Protein AF-A0A1C6ERU3-F1 (afdb_monomer_lite)

Radius of gyration: 16.62 Å; chains: 1; bounding box: 50×36×44 Å

Secondary structure (DSSP, 8-state):
--------SPBPSSS-TTT--HHHHHHHHHHHEEEEEEEEEES-SSTT-EEEEEEEEEETTT--EEEEEEEEE--S-HHHHHHHHHHHHHHHHHHTTPPPPTT--SHHHHHHHTS-GGGHHHHHHHHHHHHHTTTTPPPP------

Sequence (146 aa):
MKKLCNHPEPLCRCIDWKDEDFDVEIDHLIHNFEFLRFALEYEALEPGKEVQMCELGRCRICGGRICYGTSLMAAGPTHDLMDGLYRRTLQRWRLKKRPLPDGAGSFEELFVSMFHEEDWEAVRSWLTQARSEGRLQECPDVGNEV

Foldseek 3Di:
DDDFPPPVFAADPVDPPPDDDPVVVVVQCVPFWDFAAWAWGWPDLAAQTKIWIFRWTAGNPPRGIDTDTDIDHSPDGSLVVLLVLLVVLVVVCVVVVDDQHPPDPDSLSRSLVRDDPVCSVVSVVSVVVCVVVCSPPDDPPPPDDD

Structure (mmCIF, N/CA/C/O backbone):
data_AF-A0A1C6ERU3-F1
#
_entry.id   AF-A0A1C6ERU3-F1
#
loop_
_atom_site.group_PDB
_atom_site.id
_atom_site.type_symbol
_atom_site.label_atom_id
_atom_site.label_alt_id
_atom_site.label_comp_id
_atom_site.label_asym_id
_atom_site.label_entity_id
_atom_site.label_seq_id
_atom_site.pdbx_PDB_ins_code
_atom_site.Cartn_x
_atom_site.Cartn_y
_atom_site.Cartn_z
_atom_site.occupancy
_atom_site.B_iso_or_equiv
_atom_site.auth_seq_id
_atom_site.auth_comp_id
_atom_site.auth_asym_id
_atom_site.auth_atom_id
_atom_site.pdbx_PDB_model_num
ATOM 1 N N . MET A 1 1 ? -21.276 -7.032 -2.196 1.00 31.41 1 MET A N 1
ATOM 2 C CA . MET A 1 1 ? -20.162 -7.682 -2.922 1.00 31.41 1 MET A CA 1
ATOM 3 C C . MET A 1 1 ? -19.018 -6.696 -2.933 1.00 31.41 1 MET A C 1
ATOM 5 O O . MET A 1 1 ? -19.161 -5.652 -3.554 1.00 31.41 1 MET A O 1
ATOM 9 N N . LYS A 1 2 ? -17.953 -6.979 -2.184 1.00 42.25 2 LYS A N 1
ATOM 10 C CA . LYS A 1 2 ? -16.787 -6.100 -2.103 1.00 42.25 2 LYS A CA 1
ATOM 11 C C . LYS A 1 2 ? -16.002 -6.249 -3.403 1.00 42.25 2 LYS A C 1
ATOM 13 O O . LYS A 1 2 ? -15.762 -7.373 -3.844 1.00 42.25 2 LYS A O 1
ATOM 18 N N . LYS A 1 3 ? -15.722 -5.137 -4.082 1.00 41.41 3 LYS A N 1
ATOM 19 C CA . LYS A 1 3 ? -14.970 -5.160 -5.338 1.00 41.41 3 LYS A CA 1
ATOM 20 C C . LYS A 1 3 ? -13.539 -5.557 -4.996 1.00 41.41 3 LYS A C 1
ATOM 22 O O . LYS A 1 3 ? -12.807 -4.738 -4.461 1.00 41.41 3 LYS A O 1
ATOM 27 N N . LEU A 1 4 ? -13.147 -6.792 -5.309 1.00 47.31 4 LEU A N 1
ATOM 28 C CA . LEU A 1 4 ? -11.729 -7.119 -5.460 1.00 47.31 4 LEU A CA 1
ATOM 29 C C . LEU A 1 4 ? -11.134 -6.057 -6.386 1.00 47.31 4 LEU A C 1
ATOM 31 O O . LEU A 1 4 ? -11.751 -5.743 -7.410 1.00 47.31 4 LEU A O 1
ATOM 35 N N . CYS A 1 5 ? -10.011 -5.454 -5.994 1.00 50.97 5 CYS A N 1
ATOM 36 C CA . CYS A 1 5 ? -9.322 -4.440 -6.781 1.00 50.97 5 CYS A CA 1
ATOM 37 C C . CYS A 1 5 ? -9.062 -4.983 -8.196 1.00 50.97 5 CYS A C 1
ATOM 39 O O . CYS A 1 5 ? -8.079 -5.675 -8.451 1.00 50.97 5 CYS A O 1
ATOM 41 N N . ASN A 1 6 ? -9.968 -4.686 -9.130 1.00 49.62 6 ASN A N 1
ATOM 42 C CA . ASN A 1 6 ? -9.814 -5.014 -10.536 1.00 49.62 6 ASN A CA 1
ATOM 43 C C . ASN A 1 6 ? -8.716 -4.100 -11.057 1.00 49.62 6 ASN A C 1
ATOM 45 O O . ASN A 1 6 ? -8.947 -2.913 -11.270 1.00 49.62 6 ASN A O 1
ATOM 49 N N . HIS A 1 7 ? -7.515 -4.643 -11.205 1.00 58.84 7 HIS A N 1
ATOM 50 C CA . HIS A 1 7 ? -6.394 -3.934 -11.794 1.00 58.84 7 HIS A CA 1
ATOM 51 C C . HIS A 1 7 ? -6.434 -4.184 -13.308 1.00 58.84 7 HIS A C 1
ATOM 53 O O . HIS A 1 7 ? -6.031 -5.261 -13.743 1.00 58.84 7 HIS A O 1
ATOM 59 N N . PRO A 1 8 ? -6.956 -3.242 -14.118 1.00 57.84 8 PRO A N 1
ATOM 60 C CA . PRO A 1 8 ? -7.201 -3.469 -15.544 1.00 57.84 8 PRO A CA 1
ATOM 61 C C . PRO A 1 8 ? -5.907 -3.564 -16.366 1.00 57.84 8 PRO A C 1
ATOM 63 O O . PRO A 1 8 ? -5.937 -3.963 -17.527 1.00 57.84 8 PRO A O 1
ATOM 66 N N . GLU A 1 9 ? -4.772 -3.169 -15.788 1.00 67.12 9 GLU A N 1
ATOM 67 C CA . GLU A 1 9 ? -3.482 -3.152 -16.465 1.00 67.12 9 GLU A CA 1
ATOM 68 C C . GLU A 1 9 ? -2.836 -4.547 -16.445 1.00 67.12 9 GLU A C 1
ATOM 70 O O . GLU A 1 9 ? -2.766 -5.181 -15.384 1.00 67.12 9 GLU A O 1
ATOM 75 N N . PRO A 1 10 ? -2.313 -5.024 -17.591 1.00 77.44 10 PRO A N 1
ATOM 76 C CA . PRO A 1 10 ? -1.636 -6.310 -17.650 1.00 77.44 10 PRO A CA 1
ATOM 77 C C . PRO A 1 10 ? -0.381 -6.300 -16.771 1.00 77.44 10 PRO A C 1
ATOM 79 O O . PRO A 1 10 ? 0.287 -5.270 -16.623 1.00 77.44 10 PRO A O 1
ATOM 82 N N . LEU A 1 11 ? -0.045 -7.463 -16.208 1.00 84.56 11 LEU A N 1
ATOM 83 C CA . LEU A 1 11 ? 1.216 -7.655 -15.492 1.00 84.56 11 LEU A CA 1
ATOM 84 C C . LEU A 1 11 ? 2.415 -7.377 -16.409 1.00 84.56 11 LEU A C 1
ATOM 86 O O . LEU A 1 11 ? 2.319 -7.470 -17.637 1.00 84.56 11 LEU A O 1
ATOM 90 N N . CYS A 1 12 ? 3.547 -7.021 -15.803 1.00 89.50 12 CYS A N 1
ATOM 91 C CA . CYS A 1 12 ? 4.819 -6.894 -16.506 1.00 89.50 12 CYS A CA 1
ATOM 92 C C . CYS A 1 12 ? 5.098 -8.152 -17.337 1.00 89.50 12 CYS A C 1
ATOM 94 O O . CYS A 1 12 ? 5.003 -9.263 -16.827 1.00 89.50 12 CYS A O 1
ATOM 96 N N . ARG A 1 13 ? 5.453 -7.958 -18.610 1.00 89.62 13 ARG A N 1
ATOM 97 C CA . ARG A 1 13 ? 5.744 -9.039 -19.568 1.00 89.62 13 ARG A CA 1
ATOM 98 C C . ARG A 1 13 ? 7.241 -9.284 -19.762 1.00 89.62 13 ARG A C 1
ATOM 100 O O . ARG A 1 13 ? 7.616 -10.063 -20.625 1.00 89.62 13 ARG A O 1
ATOM 107 N N . CYS A 1 14 ? 8.086 -8.562 -19.028 1.00 89.56 14 CYS A N 1
ATOM 108 C CA . CYS A 1 14 ? 9.540 -8.714 -19.093 1.00 89.56 14 CYS A CA 1
ATOM 109 C C . CYS A 1 14 ? 10.060 -9.874 -18.236 1.00 89.56 14 CYS A C 1
ATOM 111 O O . CYS A 1 14 ? 11.221 -10.227 -18.384 1.00 89.56 14 CYS A O 1
ATOM 113 N N . ILE A 1 15 ? 9.223 -10.406 -17.344 1.00 84.88 15 ILE A N 1
ATOM 114 C CA . ILE A 1 15 ? 9.511 -11.529 -16.451 1.00 84.88 15 ILE A CA 1
ATOM 115 C C . ILE A 1 15 ? 8.434 -12.583 -16.717 1.00 84.88 15 ILE A C 1
ATOM 117 O O . ILE A 1 15 ? 7.246 -12.236 -16.766 1.00 84.88 15 ILE A O 1
ATOM 121 N N . ASP A 1 16 ? 8.823 -13.848 -16.868 1.00 85.19 16 ASP A N 1
ATOM 122 C CA . ASP A 1 16 ? 7.896 -14.971 -16.735 1.00 85.19 16 ASP A CA 1
ATOM 123 C C . ASP A 1 16 ? 7.695 -15.333 -15.252 1.00 85.19 16 ASP A C 1
ATOM 125 O O . ASP A 1 16 ? 8.342 -16.207 -14.689 1.00 85.19 16 ASP A O 1
ATOM 129 N N . TRP A 1 17 ? 6.744 -14.653 -14.611 1.00 80.75 17 TRP A N 1
ATOM 130 C CA . TRP A 1 17 ? 6.424 -14.774 -13.178 1.00 80.75 17 TRP A CA 1
ATOM 131 C C . TRP A 1 17 ? 6.080 -16.188 -12.672 1.00 80.75 17 TRP A C 1
ATOM 133 O O . TRP A 1 17 ? 5.774 -16.353 -11.492 1.00 80.75 17 TRP A O 1
ATOM 143 N N . LYS A 1 18 ? 5.992 -17.194 -13.550 1.00 77.44 18 LYS A N 1
ATOM 144 C CA . LYS A 1 18 ? 5.710 -18.583 -13.168 1.00 77.44 18 LYS A CA 1
ATOM 145 C C . LYS A 1 18 ? 6.950 -19.468 -13.106 1.00 77.44 18 LYS A C 1
ATOM 147 O O . LYS A 1 18 ? 6.861 -20.513 -12.466 1.00 77.44 18 LYS A O 1
ATOM 152 N N . ASP A 1 19 ? 8.025 -19.096 -13.795 1.00 79.06 19 ASP A N 1
ATOM 153 C CA . ASP A 1 19 ? 9.159 -19.993 -14.064 1.00 79.06 19 ASP A CA 1
ATOM 154 C C . ASP A 1 19 ? 10.520 -19.269 -14.107 1.00 79.06 19 ASP A C 1
ATOM 156 O O . ASP A 1 19 ? 11.547 -19.905 -14.333 1.00 79.06 19 ASP A O 1
ATOM 160 N N . GLU A 1 20 ? 10.557 -17.948 -13.898 1.00 79.06 20 GLU A N 1
ATOM 161 C CA . GLU A 1 20 ? 11.816 -17.201 -13.818 1.00 79.06 20 GLU A CA 1
ATOM 162 C C . GLU A 1 20 ? 12.566 -17.452 -12.509 1.00 79.06 20 GLU A C 1
ATOM 164 O O . GLU A 1 20 ? 11.993 -17.718 -11.450 1.00 79.06 20 GLU A O 1
ATOM 169 N N . ASP A 1 21 ? 13.888 -17.316 -12.593 1.00 85.88 21 ASP A N 1
ATOM 170 C CA . ASP A 1 21 ? 14.758 -17.332 -11.424 1.00 85.88 21 ASP A CA 1
ATOM 171 C C . ASP A 1 21 ? 14.491 -16.096 -10.551 1.00 85.88 21 ASP A C 1
ATOM 173 O O . ASP A 1 21 ? 14.422 -14.965 -11.041 1.00 85.88 21 ASP A O 1
ATOM 177 N N . PHE A 1 22 ? 14.403 -16.307 -9.239 1.00 83.19 22 PHE A N 1
ATOM 178 C CA . PHE A 1 22 ? 14.218 -15.249 -8.253 1.00 83.19 22 PHE A CA 1
ATOM 179 C C . PHE A 1 22 ? 15.254 -14.125 -8.395 1.00 83.19 22 PHE A C 1
ATOM 181 O O . PHE A 1 22 ? 14.909 -12.951 -8.252 1.00 83.19 22 PHE A O 1
ATOM 188 N N . ASP A 1 23 ? 16.506 -14.451 -8.725 1.00 88.31 23 ASP A N 1
ATOM 189 C CA . ASP A 1 23 ? 17.550 -13.438 -8.906 1.00 88.31 23 ASP A CA 1
ATOM 190 C C . ASP A 1 23 ? 17.263 -12.531 -10.117 1.00 88.31 23 ASP A C 1
ATOM 192 O O . ASP A 1 23 ? 17.493 -11.319 -10.058 1.00 88.31 23 ASP A O 1
ATOM 196 N N . VAL A 1 24 ? 16.690 -13.086 -11.192 1.00 85.88 24 VAL A N 1
ATOM 197 C CA . VAL A 1 24 ? 16.276 -12.335 -12.390 1.00 85.88 24 VAL A CA 1
ATOM 198 C C . VAL A 1 24 ? 15.082 -11.438 -12.074 1.00 85.88 24 VAL A C 1
ATOM 200 O O . VAL A 1 24 ? 15.057 -10.272 -12.483 1.00 85.88 24 VAL A O 1
ATOM 203 N N . GLU A 1 25 ? 14.112 -11.941 -11.307 1.00 86.50 25 GLU A N 1
ATOM 204 C CA . GLU A 1 25 ? 12.974 -11.139 -10.856 1.00 86.50 25 GLU A CA 1
ATOM 205 C C . GLU A 1 25 ? 13.443 -9.939 -10.025 1.00 86.50 25 GLU A C 1
ATOM 207 O O . GLU A 1 25 ? 13.048 -8.799 -10.288 1.00 86.50 25 GLU A O 1
ATOM 212 N N . ILE A 1 26 ? 14.318 -10.176 -9.043 1.00 87.62 26 ILE A N 1
ATOM 213 C CA . ILE A 1 26 ? 14.838 -9.133 -8.157 1.00 87.62 26 ILE A CA 1
ATOM 214 C C . ILE A 1 26 ? 15.675 -8.113 -8.928 1.00 87.62 26 ILE A C 1
ATOM 216 O O . ILE A 1 26 ? 15.461 -6.911 -8.744 1.00 87.62 26 ILE A O 1
ATOM 220 N N . ASP A 1 27 ? 16.577 -8.548 -9.811 1.00 90.25 27 ASP A N 1
ATOM 221 C CA . ASP A 1 27 ? 17.366 -7.636 -10.645 1.00 90.25 27 ASP A CA 1
ATOM 222 C C . ASP A 1 27 ? 16.456 -6.741 -11.498 1.00 90.25 27 ASP A C 1
ATOM 224 O O . ASP A 1 27 ? 16.595 -5.510 -11.515 1.00 90.25 27 ASP A O 1
ATOM 228 N N . HIS A 1 28 ? 15.441 -7.334 -12.131 1.00 90.62 28 HIS A N 1
ATOM 229 C CA . HIS A 1 28 ? 14.497 -6.582 -12.941 1.00 90.62 28 HIS A CA 1
ATOM 230 C C . HIS A 1 28 ? 13.698 -5.575 -12.106 1.00 90.62 28 HIS A C 1
ATOM 232 O O . HIS A 1 28 ? 13.497 -4.437 -12.542 1.00 90.62 28 HIS A O 1
ATOM 238 N N . LEU A 1 29 ? 13.259 -5.957 -10.903 1.00 88.88 29 LEU A N 1
ATOM 239 C CA . LEU A 1 29 ? 12.572 -5.060 -9.977 1.00 88.88 29 LEU A CA 1
ATOM 240 C C . LEU A 1 29 ? 13.465 -3.889 -9.554 1.00 88.88 29 LEU A C 1
ATOM 242 O O . LEU A 1 29 ? 13.012 -2.747 -9.573 1.00 88.88 29 LEU A O 1
ATOM 246 N N . ILE A 1 30 ? 14.729 -4.132 -9.208 1.00 88.94 30 ILE A N 1
ATOM 247 C CA . ILE A 1 30 ? 15.658 -3.079 -8.768 1.00 88.94 30 ILE A CA 1
ATOM 248 C C . ILE A 1 30 ? 15.846 -2.018 -9.858 1.00 88.94 30 ILE A C 1
ATOM 250 O O . ILE A 1 30 ? 15.812 -0.818 -9.570 1.00 88.94 30 ILE A O 1
ATOM 254 N N . HIS A 1 31 ? 16.002 -2.443 -11.111 1.00 91.06 31 HIS A N 1
ATOM 255 C CA . HIS A 1 31 ? 16.355 -1.541 -12.207 1.00 91.06 31 HIS A CA 1
ATOM 256 C C . HIS A 1 31 ? 15.143 -0.915 -12.911 1.00 91.06 31 HIS A C 1
ATOM 258 O O . HIS A 1 31 ? 15.196 0.242 -13.345 1.00 91.06 31 HIS A O 1
ATOM 264 N N . ASN A 1 32 ? 14.035 -1.653 -13.009 1.00 92.75 32 ASN A N 1
ATOM 265 C CA . ASN A 1 32 ? 12.922 -1.301 -13.892 1.00 92.75 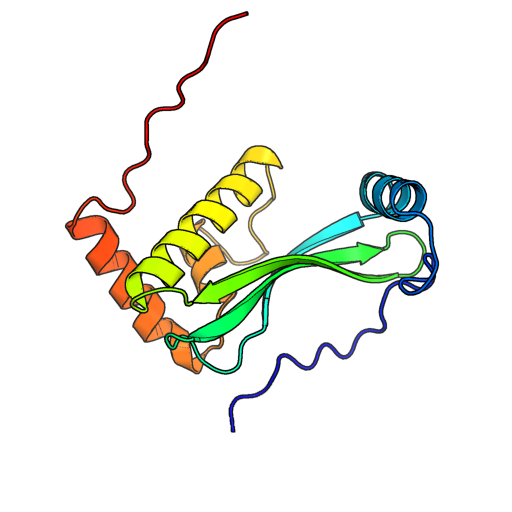32 ASN A CA 1
ATOM 266 C C . ASN A 1 32 ? 11.613 -0.998 -13.162 1.00 92.75 32 ASN A C 1
ATOM 268 O O . ASN A 1 32 ? 10.629 -0.669 -13.824 1.00 92.75 32 ASN A O 1
ATOM 272 N N . PHE A 1 33 ? 11.573 -1.065 -11.831 1.00 90.62 33 PHE A N 1
ATOM 273 C CA . PHE A 1 33 ? 10.377 -0.723 -11.067 1.00 90.62 33 PHE A CA 1
ATOM 274 C C . PHE A 1 33 ? 10.251 0.786 -10.841 1.00 90.62 33 PHE A C 1
ATOM 276 O O . PHE A 1 33 ? 11.044 1.418 -10.139 1.00 90.62 33 PHE A O 1
ATOM 283 N N . GLU A 1 34 ? 9.185 1.365 -11.379 1.00 90.50 34 GLU A N 1
ATOM 284 C CA . GLU A 1 34 ? 8.709 2.689 -11.011 1.00 90.50 34 GLU A CA 1
ATOM 285 C C . GLU A 1 34 ? 7.570 2.562 -9.998 1.00 90.50 34 GLU A C 1
ATOM 287 O O . GLU A 1 34 ? 6.520 1.990 -10.290 1.00 90.50 34 GLU A O 1
ATOM 292 N N . PHE A 1 35 ? 7.781 3.088 -8.792 1.00 88.19 35 PHE A N 1
ATOM 293 C CA . PHE A 1 35 ? 6.768 3.079 -7.740 1.00 88.19 35 PHE A CA 1
ATOM 294 C C . PHE A 1 35 ? 5.619 4.030 -8.077 1.00 88.19 35 PHE A C 1
ATOM 296 O O . PHE A 1 35 ? 5.865 5.180 -8.427 1.00 88.19 35 PHE A O 1
ATOM 303 N N . LEU A 1 36 ? 4.382 3.567 -7.893 1.00 86.44 36 LEU A N 1
ATOM 304 C CA . LEU A 1 36 ? 3.185 4.392 -8.042 1.00 86.44 36 LEU A CA 1
ATOM 305 C C . LEU A 1 36 ? 2.511 4.661 -6.700 1.00 86.44 36 LEU A C 1
ATOM 307 O O . LEU A 1 36 ? 2.306 5.810 -6.324 1.00 86.44 36 LEU A O 1
ATOM 311 N N . ARG A 1 37 ? 2.125 3.600 -5.989 1.00 86.75 37 ARG A N 1
ATOM 312 C CA . ARG A 1 37 ? 1.403 3.706 -4.718 1.00 86.75 37 ARG A CA 1
ATOM 313 C C . ARG A 1 37 ? 1.511 2.423 -3.915 1.00 86.75 37 ARG A C 1
ATOM 315 O O . ARG A 1 37 ? 1.855 1.367 -4.440 1.00 86.75 37 ARG A O 1
ATOM 322 N N . PHE A 1 38 ? 1.140 2.503 -2.650 1.00 89.06 38 PHE A N 1
ATOM 323 C CA . PHE A 1 38 ? 0.769 1.313 -1.901 1.00 89.06 38 PHE A CA 1
ATOM 324 C C . PHE A 1 38 ? -0.680 0.938 -2.225 1.00 89.06 38 PHE A C 1
ATOM 326 O O . PHE A 1 38 ? -1.506 1.809 -2.497 1.00 89.06 38 PHE A O 1
ATOM 333 N N . ALA A 1 39 ? -0.984 -0.354 -2.228 1.00 88.44 39 ALA A N 1
ATOM 334 C CA . ALA A 1 39 ? -2.331 -0.866 -2.438 1.00 88.44 39 ALA A CA 1
ATOM 335 C C . ALA A 1 39 ? -2.564 -2.091 -1.557 1.00 88.44 39 ALA A C 1
ATOM 337 O O . ALA A 1 39 ? -1.630 -2.856 -1.299 1.00 88.44 39 ALA A O 1
ATOM 338 N N . LEU A 1 40 ? -3.809 -2.276 -1.127 1.00 89.94 40 LEU A N 1
ATOM 339 C CA . LEU A 1 40 ? -4.246 -3.501 -0.481 1.00 89.94 40 LEU A CA 1
ATOM 340 C C . LEU A 1 40 ? -5.182 -4.277 -1.405 1.00 89.94 40 LEU A C 1
ATOM 342 O O . LEU A 1 40 ? -6.000 -3.704 -2.126 1.00 89.94 40 LEU A O 1
ATOM 346 N N . GLU A 1 41 ? -5.070 -5.594 -1.353 1.00 87.25 41 GLU A N 1
ATOM 347 C CA . GLU A 1 41 ? -6.036 -6.516 -1.933 1.00 87.25 41 GLU A CA 1
ATOM 348 C C . GLU A 1 41 ? -6.557 -7.417 -0.813 1.00 87.25 41 GLU A C 1
ATOM 350 O O . GLU A 1 41 ? -5.804 -8.150 -0.172 1.00 87.25 41 GLU A O 1
ATOM 355 N N . TYR A 1 42 ? -7.848 -7.279 -0.512 1.00 87.94 42 TYR A N 1
ATOM 356 C CA . TYR A 1 42 ? -8.516 -8.008 0.559 1.00 87.94 42 TYR A CA 1
ATOM 357 C C . TYR A 1 42 ? -10.015 -8.115 0.300 1.00 87.94 42 TYR A C 1
ATOM 359 O O . TYR A 1 42 ? -10.636 -7.223 -0.278 1.00 87.94 42 TYR A O 1
ATOM 367 N N . GLU A 1 43 ? -10.619 -9.199 0.783 1.00 85.31 43 GLU A N 1
ATOM 368 C CA . GLU A 1 43 ? -12.076 -9.307 0.842 1.00 85.31 43 GLU A CA 1
ATOM 369 C C . GLU A 1 43 ? -12.626 -8.586 2.068 1.00 85.31 43 GLU A C 1
ATOM 371 O O . GLU A 1 43 ? -13.613 -7.879 1.973 1.00 85.31 43 GLU A O 1
ATOM 376 N N . ALA A 1 44 ? -12.043 -8.770 3.250 1.00 83.69 44 ALA A N 1
ATOM 377 C CA . ALA A 1 44 ? -12.533 -8.162 4.482 1.00 83.69 44 ALA A CA 1
ATOM 378 C C . ALA A 1 44 ? -11.395 -7.992 5.490 1.00 83.69 44 ALA A C 1
ATOM 380 O O . ALA A 1 44 ? -10.500 -8.830 5.549 1.00 83.69 44 ALA A O 1
ATOM 381 N N . LEU A 1 45 ? -11.462 -6.938 6.307 1.00 83.06 45 LEU A N 1
ATOM 382 C CA . LEU A 1 45 ? -10.531 -6.688 7.414 1.00 83.06 45 LEU A CA 1
ATOM 383 C C . LEU A 1 45 ? -10.943 -7.481 8.669 1.00 83.06 45 LEU A C 1
ATOM 385 O O . LEU A 1 45 ? -11.128 -6.930 9.756 1.00 83.06 45 LEU A O 1
ATOM 389 N N . GLU A 1 46 ? -11.138 -8.787 8.499 1.00 81.56 46 GLU A N 1
ATOM 390 C CA . GLU A 1 46 ? -11.629 -9.702 9.532 1.00 81.56 46 GLU A CA 1
ATOM 391 C C . GLU A 1 46 ? -10.558 -10.737 9.906 1.00 81.56 46 GLU A C 1
ATOM 393 O O . GLU A 1 46 ? -9.761 -11.131 9.049 1.00 81.56 46 GLU A O 1
ATOM 398 N N . PRO A 1 47 ? -10.540 -11.226 11.160 1.00 78.88 47 PRO A N 1
ATOM 399 C CA . PRO A 1 47 ? -9.643 -12.303 11.567 1.00 78.88 47 PRO A CA 1
ATOM 400 C C . PRO A 1 47 ? -9.763 -13.533 10.658 1.00 78.88 47 PRO A C 1
ATOM 402 O O . PRO A 1 47 ? -10.858 -13.946 10.278 1.00 78.88 47 PRO A O 1
ATOM 405 N N . GLY A 1 48 ? -8.626 -14.132 10.310 1.00 79.44 48 GLY A N 1
ATOM 406 C CA . GLY A 1 48 ? -8.548 -15.292 9.422 1.00 79.44 48 GLY A CA 1
ATOM 407 C C . GLY A 1 48 ? -8.678 -14.980 7.928 1.00 79.44 48 GLY A C 1
ATOM 408 O O . GLY A 1 48 ? -8.510 -15.891 7.117 1.00 79.44 48 GLY A O 1
ATOM 409 N N . LYS A 1 49 ? -8.934 -13.724 7.540 1.00 83.75 49 LYS A N 1
ATOM 410 C CA . LYS A 1 49 ? -8.864 -13.291 6.141 1.00 83.75 49 LYS A CA 1
ATOM 411 C C . LYS A 1 49 ? -7.450 -12.848 5.779 1.00 83.75 49 LYS A C 1
ATOM 413 O O . LYS A 1 49 ? -6.722 -12.277 6.594 1.00 83.75 49 LYS A O 1
ATOM 418 N N . GLU A 1 50 ? -7.060 -13.152 4.548 1.00 83.94 50 GLU A N 1
ATOM 419 C CA . GLU A 1 50 ? -5.785 -12.710 4.000 1.00 83.94 50 GLU A CA 1
ATOM 420 C C . GLU A 1 50 ? -5.913 -11.277 3.474 1.00 83.94 50 GLU A C 1
ATOM 422 O O . GLU A 1 50 ? -6.898 -10.921 2.820 1.00 83.94 50 GLU A O 1
ATOM 427 N N . VAL A 1 51 ? -4.902 -10.463 3.772 1.00 87.88 51 VAL A N 1
ATOM 428 C CA . VAL A 1 51 ? -4.725 -9.123 3.220 1.00 87.88 51 VAL A CA 1
ATOM 429 C C . VAL A 1 51 ? -3.379 -9.073 2.515 1.00 87.88 51 VAL A C 1
ATOM 431 O O . VAL A 1 51 ? -2.326 -9.218 3.138 1.00 87.88 51 VAL A O 1
ATOM 434 N N . GLN A 1 52 ? -3.406 -8.836 1.212 1.00 87.31 52 GLN A N 1
ATOM 435 C CA . GLN A 1 52 ? -2.211 -8.636 0.406 1.00 87.31 52 GLN A CA 1
ATOM 436 C C . GLN A 1 52 ? -1.835 -7.160 0.413 1.00 87.31 52 GLN A C 1
ATOM 438 O O . GLN A 1 52 ? -2.621 -6.318 -0.015 1.00 87.31 52 GLN A O 1
ATOM 443 N N . MET A 1 53 ? -0.628 -6.835 0.880 1.00 88.44 53 MET A N 1
ATOM 444 C CA . MET A 1 53 ? -0.091 -5.477 0.796 1.00 88.44 53 MET A CA 1
ATOM 445 C C . MET A 1 53 ? 0.925 -5.386 -0.339 1.00 88.44 53 MET A C 1
ATOM 447 O O . MET A 1 53 ? 2.006 -5.965 -0.246 1.00 88.44 53 MET A O 1
ATOM 451 N N . CYS A 1 54 ? 0.604 -4.612 -1.373 1.00 87.69 54 CYS A N 1
ATOM 452 C CA . CYS A 1 54 ? 1.439 -4.386 -2.549 1.00 87.69 54 CYS A CA 1
ATOM 453 C C . CYS A 1 54 ? 2.110 -3.004 -2.513 1.00 87.69 54 CYS A C 1
ATOM 455 O O . CYS A 1 54 ? 1.443 -1.984 -2.333 1.00 87.69 54 CYS A O 1
ATOM 457 N N . GLU A 1 55 ? 3.410 -2.942 -2.812 1.00 88.06 55 GLU A N 1
ATOM 458 C CA . GLU A 1 55 ? 3.972 -1.782 -3.511 1.00 88.06 55 GLU A CA 1
ATOM 459 C C . GLU A 1 55 ? 3.600 -1.927 -4.984 1.00 88.06 55 GLU A C 1
ATOM 461 O O . GLU A 1 55 ? 4.158 -2.761 -5.701 1.00 88.06 55 GLU A O 1
ATOM 466 N N . LEU A 1 56 ? 2.620 -1.143 -5.418 1.00 87.38 56 LEU A N 1
ATOM 467 C CA . LEU A 1 56 ? 2.174 -1.131 -6.794 1.00 87.38 56 LEU A CA 1
ATOM 468 C C . LEU A 1 56 ? 3.061 -0.193 -7.605 1.00 87.38 56 LEU A C 1
ATOM 470 O O . LEU A 1 56 ? 3.274 0.967 -7.242 1.00 87.38 56 LEU A O 1
ATOM 474 N N . GLY A 1 57 ? 3.550 -0.692 -8.729 1.00 89.25 57 GLY A N 1
ATOM 475 C CA . GLY A 1 57 ? 4.360 0.075 -9.654 1.00 89.25 57 GLY A CA 1
ATOM 476 C C . GLY A 1 57 ? 4.167 -0.343 -11.098 1.00 89.25 57 GLY A C 1
ATOM 477 O O . GLY A 1 57 ? 3.342 -1.203 -11.423 1.00 89.25 57 GLY A O 1
ATOM 478 N N . ARG A 1 58 ? 4.948 0.286 -11.968 1.00 91.50 58 ARG A N 1
ATOM 479 C CA . ARG A 1 58 ? 5.015 -0.019 -13.395 1.00 91.50 58 ARG A CA 1
ATOM 480 C C . ARG A 1 58 ? 6.433 -0.392 -13.787 1.00 91.50 58 ARG A C 1
ATOM 482 O O . ARG A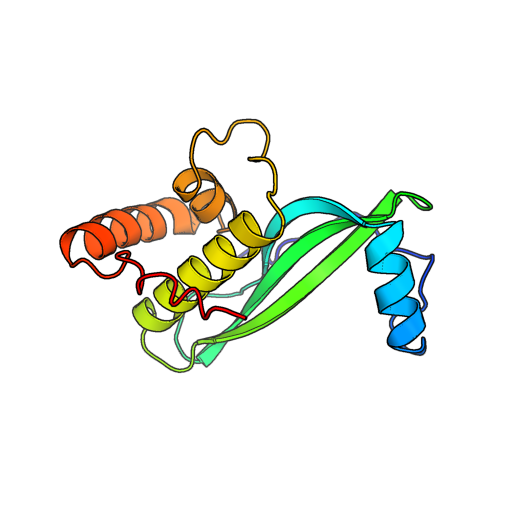 1 58 ? 7.406 0.137 -13.257 1.00 91.50 58 ARG A O 1
ATOM 489 N N . CYS A 1 59 ? 6.537 -1.310 -14.735 1.00 92.31 59 CYS A N 1
ATOM 490 C CA . CYS A 1 59 ? 7.788 -1.606 -15.406 1.00 92.31 59 CYS A CA 1
ATOM 491 C C . CYS A 1 59 ? 8.141 -0.451 -16.349 1.00 92.31 59 CYS A C 1
ATOM 493 O O . CYS A 1 59 ? 7.369 -0.134 -17.253 1.00 92.31 59 CYS A O 1
ATOM 495 N N . ARG A 1 60 ? 9.334 0.124 -16.203 1.00 93.00 60 ARG A N 1
ATOM 496 C CA . ARG A 1 60 ? 9.856 1.181 -17.085 1.00 93.00 60 ARG A CA 1
ATOM 497 C C . ARG A 1 60 ? 10.066 0.726 -18.531 1.00 93.00 60 ARG A C 1
ATOM 499 O O . ARG A 1 60 ? 10.090 1.559 -19.428 1.00 93.00 60 ARG A O 1
ATOM 506 N N . ILE A 1 61 ? 10.210 -0.581 -18.756 1.00 93.75 61 ILE A N 1
ATOM 507 C CA . ILE A 1 61 ? 10.441 -1.155 -20.087 1.00 93.75 61 ILE A CA 1
ATOM 508 C C . ILE A 1 61 ? 9.117 -1.383 -20.818 1.00 93.75 61 ILE A C 1
ATOM 510 O O . ILE A 1 61 ? 8.926 -0.893 -21.927 1.00 93.75 61 ILE A O 1
ATOM 514 N N . CYS A 1 62 ? 8.196 -2.142 -20.217 1.00 92.31 62 CYS A N 1
ATOM 515 C CA . CYS A 1 62 ? 6.968 -2.562 -20.902 1.00 92.31 62 CYS A CA 1
ATOM 516 C C . CYS A 1 62 ? 5.702 -1.807 -20.474 1.00 92.31 62 CYS A C 1
ATOM 518 O O . CYS A 1 62 ? 4.635 -2.069 -21.031 1.00 92.31 62 CYS A O 1
ATOM 520 N N . GLY A 1 63 ? 5.784 -0.933 -19.466 1.00 89.75 63 GLY A N 1
ATOM 521 C CA . GLY A 1 63 ? 4.642 -0.226 -18.876 1.00 89.75 63 GLY A CA 1
ATOM 522 C C . GLY A 1 63 ? 3.692 -1.107 -18.055 1.00 89.75 63 GLY A C 1
ATOM 523 O O . GLY A 1 63 ? 2.728 -0.597 -17.489 1.00 89.75 63 GLY A O 1
ATOM 524 N N . GLY A 1 64 ? 3.942 -2.419 -17.987 1.00 89.94 64 GLY A N 1
ATOM 525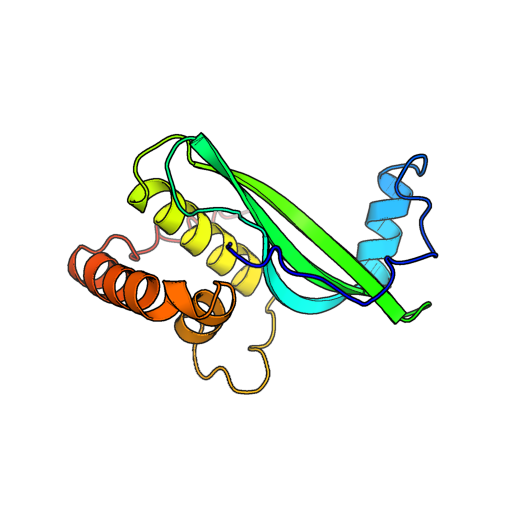 C CA . GLY A 1 64 ? 3.092 -3.375 -17.281 1.00 89.94 64 GLY A CA 1
ATOM 526 C C . GLY A 1 64 ? 3.141 -3.208 -15.765 1.00 89.94 64 GLY A C 1
ATOM 527 O O . GLY A 1 64 ? 4.126 -2.724 -15.203 1.00 89.94 64 GLY A O 1
ATOM 528 N N . ARG A 1 65 ? 2.067 -3.628 -15.100 1.00 88.69 65 ARG A N 1
ATOM 529 C CA . ARG A 1 65 ? 1.899 -3.538 -13.649 1.00 88.69 65 ARG A CA 1
ATOM 530 C C . ARG A 1 65 ? 2.828 -4.511 -12.932 1.00 88.69 65 ARG A C 1
ATOM 532 O O . ARG A 1 65 ? 2.955 -5.669 -13.326 1.00 88.69 65 ARG A O 1
ATOM 539 N N . ILE A 1 66 ? 3.417 -4.050 -11.840 1.00 88.38 66 ILE A N 1
ATOM 540 C CA . ILE A 1 66 ? 4.184 -4.869 -10.907 1.00 88.38 66 ILE A CA 1
ATOM 541 C C . ILE A 1 66 ? 3.572 -4.669 -9.519 1.00 88.38 66 ILE A C 1
ATOM 543 O O . ILE A 1 66 ? 3.449 -3.532 -9.066 1.00 88.38 66 ILE A O 1
ATOM 547 N N . CYS A 1 67 ? 3.187 -5.757 -8.849 1.00 86.38 67 CYS A N 1
ATOM 548 C CA . CYS A 1 67 ? 2.950 -5.750 -7.405 1.00 86.38 67 CYS A CA 1
ATOM 549 C C . CYS A 1 67 ? 4.112 -6.482 -6.738 1.00 86.38 67 CYS A C 1
ATOM 551 O O . CYS A 1 67 ? 4.334 -7.660 -7.000 1.00 86.38 67 CYS A O 1
ATOM 553 N N . TYR A 1 68 ? 4.821 -5.781 -5.857 1.00 82.06 68 TYR A N 1
ATOM 554 C CA . TYR A 1 68 ? 5.818 -6.376 -4.976 1.00 82.06 68 TYR A CA 1
ATOM 555 C C . TYR A 1 68 ? 5.364 -6.205 -3.527 1.00 82.06 68 TYR A C 1
ATOM 557 O O . TYR A 1 68 ? 5.288 -5.088 -3.004 1.00 82.06 68 TYR A O 1
ATOM 565 N N . GLY A 1 69 ? 5.018 -7.303 -2.864 1.00 80.62 69 GLY A N 1
ATOM 566 C CA . GLY A 1 69 ? 4.202 -7.243 -1.659 1.00 80.62 69 GLY A CA 1
ATOM 567 C C . GLY A 1 69 ? 4.510 -8.296 -0.616 1.00 80.62 69 GLY A C 1
ATOM 568 O O . GLY A 1 69 ? 5.481 -9.040 -0.702 1.00 80.62 69 GLY A O 1
ATOM 569 N N . THR A 1 70 ? 3.701 -8.307 0.431 1.00 79.06 70 THR A N 1
ATOM 570 C CA . THR A 1 70 ? 3.709 -9.377 1.424 1.00 79.06 70 THR A CA 1
ATOM 571 C C . THR A 1 70 ? 2.271 -9.693 1.792 1.00 79.06 70 THR A C 1
ATOM 573 O O . THR A 1 70 ? 1.498 -8.770 2.057 1.00 79.06 70 THR A O 1
ATOM 576 N N . SER A 1 71 ? 1.944 -10.981 1.867 1.00 81.25 71 SER A N 1
ATOM 577 C CA . SER A 1 71 ? 0.698 -11.454 2.460 1.00 81.25 71 SER A CA 1
ATOM 578 C C . SER A 1 71 ? 0.734 -11.236 3.968 1.00 81.25 71 SER A C 1
ATOM 580 O O . SER A 1 71 ? 1.698 -11.609 4.647 1.00 81.25 71 SER A O 1
ATOM 582 N N . LEU A 1 72 ? -0.319 -10.647 4.517 1.00 78.19 72 LEU A N 1
ATOM 583 C CA 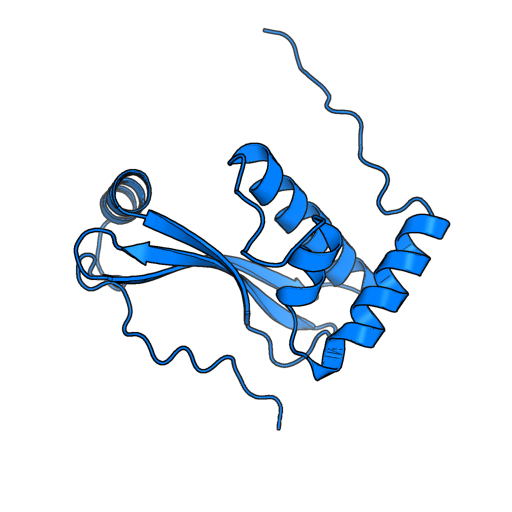. LEU A 1 72 ? -0.586 -10.661 5.944 1.00 78.19 72 LEU A CA 1
ATOM 584 C C . LEU A 1 72 ? -1.819 -11.519 6.188 1.00 78.19 72 LEU A C 1
ATOM 586 O O . LEU A 1 72 ? -2.901 -11.235 5.682 1.00 78.19 72 LEU A O 1
ATOM 590 N N . MET A 1 73 ? -1.660 -12.545 7.014 1.00 71.94 73 MET A N 1
ATOM 591 C CA . MET A 1 73 ? -2.806 -13.208 7.616 1.00 71.94 73 MET A CA 1
ATOM 592 C C . MET A 1 73 ? -3.271 -12.361 8.792 1.00 71.94 73 MET A C 1
ATOM 594 O O . MET A 1 73 ? -2.459 -12.004 9.651 1.00 71.94 73 MET A O 1
ATOM 598 N N . ALA A 1 74 ? -4.569 -12.078 8.865 1.00 64.88 74 ALA A N 1
ATOM 599 C CA . ALA A 1 74 ? -5.186 -11.530 10.064 1.00 64.88 74 ALA A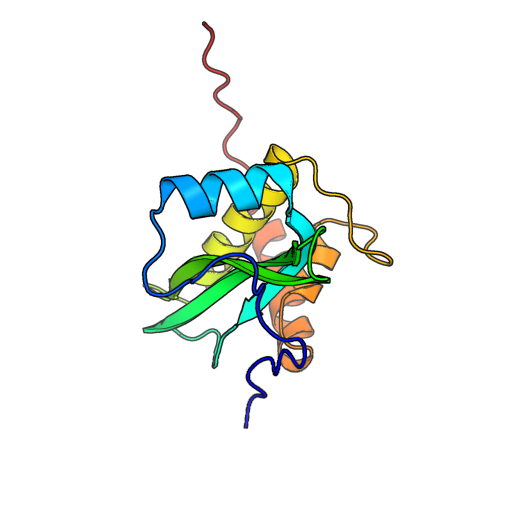 CA 1
ATOM 600 C C . ALA A 1 74 ? -5.176 -12.601 11.176 1.00 64.88 74 ALA A C 1
ATOM 602 O O . ALA A 1 74 ? -6.184 -13.240 11.458 1.00 64.88 74 ALA A O 1
ATOM 603 N N . ALA A 1 75 ? -4.005 -12.867 11.760 1.00 54.22 75 ALA A N 1
ATOM 604 C CA . ALA A 1 75 ? -3.785 -13.931 12.742 1.00 54.22 75 ALA A CA 1
ATOM 605 C C . ALA A 1 75 ? -4.326 -13.592 14.149 1.00 54.22 75 ALA A C 1
ATOM 607 O O . ALA A 1 75 ? -4.148 -14.375 15.079 1.00 54.22 75 ALA A O 1
ATOM 608 N N . GLY A 1 76 ? -4.987 -12.442 14.306 1.00 61.31 76 GLY A N 1
ATOM 609 C CA . GLY A 1 76 ? -5.503 -11.922 15.569 1.00 61.31 76 GLY A CA 1
ATOM 610 C C . GLY A 1 76 ? -6.662 -10.939 15.355 1.00 61.31 76 GLY A C 1
ATOM 611 O O . GLY A 1 76 ? -7.179 -10.834 14.238 1.00 61.31 76 GLY A O 1
ATOM 612 N N . PRO A 1 77 ? -7.102 -10.232 16.412 1.00 64.81 77 PRO A N 1
ATOM 613 C CA . PRO A 1 77 ? -8.087 -9.156 16.323 1.00 64.81 77 PRO A CA 1
ATOM 614 C C . PRO A 1 77 ? -7.769 -8.157 15.200 1.00 64.81 77 PRO A C 1
ATOM 616 O O . PRO A 1 77 ? -6.604 -7.905 14.904 1.00 64.81 77 PRO A O 1
ATOM 619 N N . THR A 1 78 ? -8.790 -7.523 14.609 1.00 68.00 78 THR A N 1
ATOM 620 C CA . THR A 1 78 ? -8.637 -6.521 13.526 1.00 68.00 78 THR A CA 1
ATOM 621 C C . THR A 1 78 ? -7.594 -5.448 13.844 1.00 68.00 78 THR A C 1
ATOM 623 O O . THR A 1 78 ? -6.894 -4.956 12.966 1.00 68.00 78 THR A O 1
ATOM 626 N N . HIS A 1 79 ? -7.460 -5.106 15.118 1.00 68.81 79 HIS A N 1
ATOM 627 C CA . HIS A 1 79 ? -6.497 -4.135 15.605 1.00 68.81 79 HIS A CA 1
ATOM 628 C C . HIS A 1 79 ? -5.032 -4.575 15.411 1.00 68.81 79 HIS A C 1
ATOM 630 O O . HIS A 1 79 ? -4.243 -3.767 14.927 1.00 68.81 79 HIS A O 1
ATOM 636 N N . ASP A 1 80 ? -4.709 -5.858 15.606 1.00 79.69 80 ASP A N 1
ATOM 637 C CA . ASP A 1 80 ? -3.372 -6.421 15.346 1.00 79.69 80 ASP A CA 1
ATOM 638 C C . ASP A 1 80 ? -3.022 -6.380 13.853 1.00 79.69 80 ASP A C 1
ATOM 640 O O . ASP A 1 80 ? -1.882 -6.094 13.469 1.00 79.69 80 ASP A O 1
ATOM 644 N N . LEU A 1 81 ? -4.014 -6.643 12.994 1.00 84.31 81 LEU A N 1
ATOM 645 C CA . LEU A 1 81 ? -3.869 -6.524 11.544 1.00 84.31 81 LEU A CA 1
ATOM 646 C C . LEU A 1 81 ? -3.568 -5.073 11.156 1.00 84.31 81 LEU A C 1
ATOM 648 O O . LEU A 1 81 ? -2.614 -4.824 10.420 1.00 84.31 81 LEU A O 1
ATOM 652 N N . MET A 1 82 ? -4.352 -4.120 11.662 1.00 87.81 82 MET A N 1
ATOM 653 C CA . MET A 1 82 ? -4.176 -2.699 11.361 1.00 87.81 82 MET A CA 1
ATOM 654 C C . MET A 1 82 ? -2.835 -2.164 11.882 1.00 87.81 82 MET A C 1
ATOM 656 O O . MET A 1 82 ? -2.132 -1.472 11.145 1.00 87.81 82 MET A O 1
ATOM 660 N N . ASP A 1 83 ? -2.420 -2.555 13.091 1.00 87.56 83 ASP A N 1
ATOM 661 C CA . ASP A 1 83 ? -1.103 -2.222 13.649 1.00 87.56 83 ASP A CA 1
ATOM 662 C C . ASP A 1 83 ? 0.037 -2.821 12.812 1.00 87.56 83 ASP A C 1
ATOM 664 O O . ASP A 1 83 ? 1.088 -2.198 12.624 1.00 87.56 83 ASP A O 1
ATOM 668 N N . GLY A 1 84 ? -0.148 -4.037 12.295 1.00 87.12 84 GLY A N 1
ATOM 669 C CA . GLY A 1 84 ? 0.791 -4.687 11.385 1.00 87.12 84 GLY A CA 1
ATOM 670 C C . GLY A 1 84 ? 0.902 -3.967 10.040 1.00 87.12 84 GLY A C 1
ATOM 671 O O . GLY A 1 84 ? 2.012 -3.677 9.586 1.00 87.12 84 GLY A O 1
ATOM 672 N N . LEU A 1 85 ? -0.234 -3.642 9.418 1.00 89.69 85 LEU A N 1
ATOM 673 C CA . LEU A 1 85 ? -0.298 -2.924 8.143 1.00 89.69 85 LEU A CA 1
ATOM 674 C C . LEU A 1 85 ? 0.312 -1.526 8.258 1.00 89.69 85 LEU A C 1
ATOM 676 O O . LEU A 1 85 ? 1.130 -1.148 7.417 1.00 89.69 85 LEU A O 1
ATOM 680 N N . TYR A 1 86 ? -0.024 -0.781 9.314 1.00 90.81 86 TYR A N 1
ATOM 681 C CA . TYR A 1 86 ? 0.499 0.565 9.542 1.00 90.81 86 TYR A CA 1
ATOM 682 C C . TYR A 1 86 ? 2.021 0.554 9.690 1.00 90.81 86 TYR A C 1
ATOM 684 O O . TYR A 1 86 ? 2.719 1.246 8.947 1.00 90.81 86 TYR A O 1
ATOM 692 N N . ARG A 1 87 ? 2.558 -0.298 10.578 1.00 88.06 87 ARG A N 1
ATOM 693 C CA . ARG A 1 87 ? 4.010 -0.406 10.803 1.00 88.06 87 ARG A CA 1
ATOM 694 C C . ARG A 1 87 ? 4.765 -0.818 9.543 1.00 88.06 87 ARG A C 1
ATOM 696 O O . ARG A 1 87 ? 5.788 -0.216 9.225 1.00 88.06 87 ARG A O 1
ATOM 703 N N . ARG A 1 88 ? 4.262 -1.806 8.793 1.00 87.69 88 ARG A N 1
ATOM 704 C CA . ARG A 1 88 ? 4.913 -2.256 7.549 1.00 87.69 88 ARG A CA 1
ATOM 705 C C . ARG A 1 88 ? 4.887 -1.188 6.461 1.00 87.69 88 ARG A C 1
ATOM 707 O O . ARG A 1 88 ? 5.898 -0.992 5.785 1.00 87.69 88 ARG A O 1
ATOM 714 N N . THR A 1 89 ? 3.764 -0.490 6.302 1.00 89.81 89 THR A N 1
ATOM 715 C CA . THR A 1 89 ? 3.645 0.602 5.325 1.00 89.81 89 THR A CA 1
ATOM 716 C C . THR A 1 89 ? 4.599 1.737 5.686 1.00 89.81 89 THR A C 1
ATOM 718 O O . THR A 1 89 ? 5.348 2.201 4.828 1.00 89.81 89 THR A O 1
ATOM 721 N N . LEU A 1 90 ? 4.649 2.122 6.966 1.00 88.50 90 LEU A N 1
ATOM 722 C CA . LEU A 1 90 ? 5.535 3.174 7.464 1.00 88.50 90 LEU A CA 1
ATOM 723 C C . LEU A 1 90 ? 7.007 2.822 7.235 1.00 88.50 90 LEU A C 1
ATOM 725 O O . LEU A 1 90 ? 7.761 3.632 6.695 1.00 88.50 90 LEU A O 1
ATOM 729 N N . GLN A 1 91 ? 7.402 1.594 7.579 1.00 86.00 91 GLN A N 1
ATOM 730 C CA . GLN A 1 91 ? 8.759 1.099 7.373 1.00 86.00 91 GLN A CA 1
ATOM 731 C C . GLN A 1 91 ? 9.157 1.157 5.891 1.00 86.00 91 GLN A C 1
ATOM 733 O O . GLN A 1 91 ? 10.215 1.691 5.555 1.00 86.00 91 GLN A O 1
ATOM 738 N N . ARG A 1 92 ? 8.308 0.656 4.984 1.00 86.00 92 ARG A N 1
ATOM 739 C CA . ARG A 1 92 ? 8.594 0.673 3.540 1.00 86.00 92 ARG A CA 1
ATOM 740 C C . ARG A 1 92 ? 8.632 2.087 2.967 1.00 86.00 92 ARG A C 1
ATOM 742 O O . ARG A 1 92 ? 9.506 2.382 2.152 1.00 86.00 92 ARG A O 1
ATOM 749 N N . TRP A 1 93 ? 7.717 2.955 3.397 1.00 85.44 93 TRP A N 1
ATOM 750 C CA . TRP A 1 93 ? 7.672 4.356 2.980 1.00 85.44 93 TRP A CA 1
ATOM 751 C C . TRP A 1 93 ? 8.958 5.099 3.373 1.00 85.44 93 TRP A C 1
ATOM 753 O O . TRP A 1 93 ? 9.571 5.746 2.520 1.00 85.44 93 TRP A O 1
ATOM 763 N N . ARG A 1 94 ? 9.430 4.917 4.617 1.00 84.31 94 ARG A N 1
ATOM 764 C CA . ARG A 1 94 ? 10.663 5.538 5.131 1.00 84.31 94 ARG A CA 1
ATOM 765 C C . ARG A 1 94 ? 11.934 4.982 4.500 1.00 84.31 94 ARG A C 1
ATOM 767 O O . ARG A 1 94 ? 12.729 5.758 3.974 1.00 84.31 94 ARG A O 1
ATOM 774 N N . LEU A 1 95 ? 12.123 3.659 4.523 1.00 79.00 95 LEU A N 1
ATOM 775 C CA . LEU A 1 95 ? 13.358 3.018 4.044 1.00 79.00 95 LEU A CA 1
ATOM 776 C C . LEU A 1 95 ? 13.655 3.367 2.585 1.00 79.00 95 LEU A C 1
ATOM 778 O O . LEU A 1 95 ? 14.798 3.631 2.222 1.00 79.00 95 LEU A O 1
ATOM 782 N N . LYS A 1 96 ? 12.617 3.399 1.747 1.00 74.75 96 LYS A N 1
ATOM 783 C CA . LYS A 1 96 ? 12.754 3.676 0.315 1.00 74.75 96 LYS A CA 1
ATOM 784 C C . LYS A 1 96 ? 12.571 5.155 -0.037 1.00 74.75 96 LYS A C 1
ATOM 786 O O . LYS A 1 96 ? 12.530 5.470 -1.225 1.00 74.75 96 LYS A O 1
ATOM 791 N N . LYS A 1 97 ? 12.438 6.039 0.966 1.00 76.19 97 LYS A N 1
ATOM 792 C CA . LYS A 1 97 ? 12.191 7.486 0.814 1.00 76.19 97 LYS A CA 1
ATOM 793 C C . LYS A 1 97 ? 11.128 7.771 -0.254 1.00 76.19 97 LYS A C 1
ATOM 795 O O . LYS A 1 97 ? 11.341 8.582 -1.155 1.00 76.19 97 LYS A O 1
ATOM 800 N N . ARG A 1 98 ? 10.021 7.018 -0.217 1.00 77.88 98 ARG A N 1
ATOM 801 C CA . ARG A 1 98 ? 9.010 7.074 -1.280 1.00 77.88 98 ARG A CA 1
ATOM 802 C C . ARG A 1 98 ? 8.308 8.433 -1.260 1.00 77.88 98 ARG A C 1
ATOM 804 O O . ARG A 1 98 ? 7.994 8.926 -0.175 1.00 77.88 98 ARG A O 1
ATOM 811 N N . PRO A 1 99 ? 8.029 9.025 -2.434 1.00 73.00 99 PRO A N 1
ATOM 812 C CA . PRO A 1 99 ? 7.229 10.236 -2.48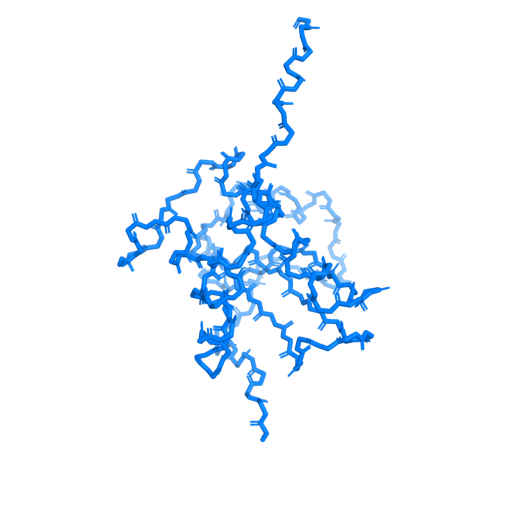5 1.00 73.00 99 PRO A CA 1
ATOM 813 C C . PRO A 1 99 ? 5.820 9.946 -1.962 1.00 73.00 99 PRO A C 1
ATOM 815 O O . PRO A 1 99 ? 5.331 8.813 -2.027 1.00 73.00 99 PRO A O 1
ATOM 818 N N . LEU A 1 100 ? 5.169 10.981 -1.437 1.00 72.38 100 LEU A N 1
ATOM 819 C CA . LEU A 1 100 ? 3.729 10.930 -1.236 1.00 72.38 100 LEU A CA 1
ATOM 820 C C . LEU A 1 100 ? 3.054 10.866 -2.618 1.00 72.38 100 LEU A C 1
ATOM 822 O O . LEU A 1 100 ? 3.516 11.547 -3.536 1.00 72.38 100 LEU A O 1
ATOM 826 N N . PRO A 1 101 ? 2.002 10.049 -2.791 1.00 67.06 101 PRO A N 1
ATOM 827 C CA . PRO A 1 101 ? 1.161 10.106 -3.978 1.00 67.06 101 PRO A CA 1
ATOM 828 C C . PRO A 1 101 ? 0.623 11.522 -4.201 1.00 67.06 101 PRO A C 1
ATOM 830 O O . PRO A 1 101 ? 0.386 12.254 -3.236 1.00 67.06 101 PRO A O 1
ATOM 833 N N . ASP A 1 102 ? 0.373 11.884 -5.459 1.00 63.69 102 ASP A N 1
ATOM 834 C CA . ASP A 1 102 ? -0.247 13.165 -5.799 1.00 63.69 102 ASP A CA 1
ATOM 835 C C . ASP A 1 102 ? -1.568 13.342 -5.030 1.00 63.69 102 ASP A C 1
ATOM 837 O O . ASP A 1 102 ? -2.483 12.524 -5.135 1.00 63.69 102 ASP A O 1
ATOM 841 N N . GLY A 1 103 ? -1.654 14.411 -4.235 1.00 63.34 103 GLY A N 1
ATOM 842 C CA . GLY A 1 103 ? -2.825 14.733 -3.415 1.00 63.34 103 GLY A CA 1
ATOM 843 C C . GLY A 1 103 ? -2.794 14.229 -1.968 1.00 63.34 103 GLY A C 1
ATOM 844 O O . GLY A 1 103 ? -3.660 14.638 -1.201 1.00 63.34 103 GLY A O 1
ATOM 845 N N . ALA A 1 104 ? -1.811 13.416 -1.561 1.00 70.12 104 ALA A N 1
ATOM 846 C CA . ALA A 1 104 ? -1.595 13.083 -0.150 1.00 70.12 104 ALA A CA 1
ATOM 847 C C . ALA A 1 104 ? -0.668 14.119 0.513 1.00 70.12 104 ALA A C 1
ATOM 849 O O . ALA A 1 104 ? 0.473 14.309 0.095 1.00 70.12 104 ALA A O 1
ATOM 850 N N . GLY A 1 105 ? -1.150 14.776 1.567 1.00 77.19 105 GLY A N 1
ATOM 851 C CA . GLY A 1 105 ? -0.399 15.722 2.394 1.00 77.19 105 GLY A CA 1
ATOM 852 C C . GLY A 1 105 ? 0.321 15.082 3.586 1.00 77.19 105 GLY A C 1
ATOM 853 O O . GLY A 1 105 ? 1.168 15.724 4.205 1.00 77.19 105 GLY A O 1
ATOM 854 N N . SER A 1 106 ? 0.010 13.824 3.918 1.00 86.88 106 SER A N 1
ATOM 855 C CA . SER A 1 106 ? 0.612 13.095 5.043 1.00 86.88 106 SER A CA 1
ATOM 856 C C . SER A 1 106 ? 0.720 11.588 4.786 1.00 86.88 106 SER A C 1
ATOM 858 O O . SER A 1 106 ? 0.093 11.041 3.875 1.00 86.88 106 SER A O 1
ATOM 860 N N . PHE A 1 107 ? 1.511 10.899 5.614 1.00 88.00 107 PHE A N 1
ATOM 861 C CA . PHE A 1 107 ? 1.601 9.438 5.585 1.00 88.00 107 PHE A CA 1
ATOM 862 C C . PHE A 1 107 ? 0.258 8.783 5.933 1.00 88.00 107 PHE A C 1
ATOM 864 O O . PHE A 1 107 ? -0.106 7.767 5.352 1.00 88.00 107 PHE A O 1
ATOM 871 N N . GLU A 1 108 ? -0.497 9.368 6.856 1.00 90.75 108 GLU A N 1
ATOM 872 C CA . GLU A 1 108 ? -1.800 8.871 7.279 1.00 90.75 108 GLU A CA 1
ATOM 873 C C . GLU A 1 108 ? -2.825 8.927 6.143 1.00 90.75 108 GLU A C 1
ATOM 875 O O . GLU A 1 108 ? -3.598 7.987 5.967 1.00 90.75 108 GLU A O 1
ATOM 880 N N . GLU A 1 109 ? -2.805 9.983 5.328 1.00 89.62 109 GLU A N 1
ATOM 881 C CA . GLU A 1 109 ? -3.642 10.069 4.126 1.00 89.62 109 GLU A CA 1
ATOM 882 C C . GLU A 1 109 ? -3.251 9.021 3.082 1.00 89.62 109 GLU A C 1
ATOM 884 O O . GLU A 1 109 ? -4.126 8.352 2.531 1.00 89.62 109 GLU A O 1
ATOM 889 N N . LEU A 1 110 ? -1.945 8.815 2.870 1.00 89.50 110 LEU A N 1
ATOM 890 C CA . LEU A 1 110 ? -1.441 7.716 2.048 1.00 89.50 110 LEU A CA 1
ATOM 891 C C . LEU A 1 110 ? -1.947 6.372 2.583 1.00 89.50 110 LEU A C 1
ATOM 893 O O . LEU A 1 110 ? -2.479 5.582 1.808 1.00 89.50 110 LEU A O 1
ATOM 897 N N . PHE A 1 111 ? -1.832 6.123 3.888 1.00 91.94 111 PHE A N 1
ATOM 898 C CA . PHE A 1 111 ? -2.248 4.868 4.507 1.00 91.94 111 PHE A CA 1
ATOM 899 C C . PHE A 1 111 ? -3.747 4.618 4.322 1.00 91.94 111 PHE A C 1
ATOM 901 O O . PHE A 1 111 ? -4.128 3.537 3.885 1.00 91.94 111 PHE A O 1
ATOM 908 N N . VAL A 1 112 ? -4.596 5.623 4.567 1.00 92.69 112 VAL A N 1
ATOM 909 C CA . VAL A 1 112 ? -6.050 5.524 4.342 1.00 92.69 112 VAL A CA 1
ATOM 910 C C . VAL A 1 112 ? -6.364 5.236 2.872 1.00 92.69 112 VAL A C 1
ATOM 912 O O . VAL A 1 112 ? -7.211 4.392 2.591 1.00 92.69 112 VAL A O 1
ATOM 915 N N . SER A 1 113 ? -5.656 5.873 1.933 1.00 90.25 113 SER A N 1
ATOM 916 C CA . SER A 1 113 ? -5.891 5.695 0.491 1.00 90.25 113 SER A CA 1
ATOM 917 C C . SER A 1 113 ? -5.638 4.270 -0.021 1.00 90.25 113 SER A C 1
ATOM 919 O O . SER A 1 113 ? -6.076 3.925 -1.116 1.00 90.25 113 SER A O 1
ATOM 921 N N . MET A 1 114 ? -4.947 3.432 0.759 1.00 90.44 114 MET A N 1
ATOM 922 C CA . MET A 1 114 ? -4.698 2.033 0.408 1.00 90.44 114 MET A CA 1
ATOM 923 C C . MET A 1 114 ? -5.929 1.135 0.582 1.00 90.44 114 MET A C 1
ATOM 925 O O . MET A 1 114 ? -5.957 0.042 0.015 1.00 90.44 114 MET A O 1
ATOM 929 N N . PHE A 1 115 ? -6.904 1.562 1.387 1.00 91.38 115 PHE A N 1
ATOM 930 C CA . PHE A 1 115 ? -8.114 0.808 1.708 1.00 91.38 115 PHE A CA 1
ATOM 931 C C . PHE A 1 115 ? -9.247 1.141 0.735 1.00 91.38 115 PHE A C 1
ATOM 933 O O . PHE A 1 115 ? -9.259 2.203 0.106 1.00 91.38 115 PHE A O 1
ATOM 940 N N . HIS A 1 116 ? -10.232 0.249 0.640 1.00 90.31 116 HIS A N 1
ATOM 941 C CA . HIS A 1 116 ? -11.474 0.537 -0.069 1.00 90.31 116 HIS A CA 1
ATOM 942 C C . HIS A 1 116 ? -12.175 1.756 0.544 1.00 90.31 116 HIS A C 1
ATOM 944 O O . HIS A 1 116 ? -12.164 1.932 1.761 1.00 90.31 116 HIS A O 1
ATOM 950 N N . GLU A 1 117 ? -12.824 2.569 -0.297 1.00 90.75 117 GLU A N 1
ATOM 951 C CA . GLU A 1 117 ? -13.511 3.802 0.127 1.00 90.75 117 GLU A CA 1
ATOM 952 C C . GLU A 1 117 ? -14.520 3.563 1.260 1.00 90.75 117 GLU A C 1
ATOM 954 O O . GLU A 1 117 ? -14.638 4.373 2.176 1.00 90.75 117 GLU A O 1
ATOM 959 N N . GLU A 1 118 ? -15.195 2.411 1.231 1.00 90.81 118 GLU A N 1
ATOM 960 C CA . GLU A 1 118 ? -16.158 1.964 2.245 1.00 90.81 118 GLU A CA 1
ATOM 961 C C . GLU A 1 118 ? -15.529 1.809 3.644 1.00 90.81 118 GLU A C 1
ATOM 963 O O . GLU A 1 118 ? -16.212 1.986 4.650 1.00 90.81 118 GLU A O 1
ATOM 968 N N . ASP A 1 119 ? -14.227 1.517 3.718 1.00 91.62 119 ASP A N 1
ATOM 969 C CA . ASP A 1 119 ? -13.503 1.280 4.970 1.00 91.62 119 ASP A CA 1
ATOM 970 C C . ASP A 1 119 ? -12.807 2.551 5.504 1.00 91.62 119 ASP A C 1
ATOM 972 O O . ASP A 1 119 ? -12.293 2.553 6.625 1.00 91.62 119 ASP A O 1
ATOM 976 N N . TRP A 1 120 ? -12.782 3.657 4.747 1.00 92.38 120 TRP A N 1
ATOM 977 C CA . TRP A 1 120 ? -12.001 4.853 5.099 1.00 92.38 120 TRP A CA 1
ATOM 978 C C . TRP A 1 120 ? -12.371 5.462 6.453 1.00 92.38 120 TRP A C 1
ATOM 980 O O . TRP A 1 120 ? -11.486 5.893 7.195 1.00 92.38 120 TRP A O 1
ATOM 990 N N . GLU A 1 121 ? -13.660 5.511 6.795 1.00 93.94 121 GLU A N 1
ATOM 991 C CA . GLU A 1 121 ? -14.112 6.048 8.083 1.00 93.94 121 GLU A CA 1
ATOM 992 C C . GLU A 1 121 ? -13.616 5.187 9.252 1.00 93.94 121 GLU A C 1
ATOM 994 O O . GLU A 1 121 ? -13.077 5.716 10.228 1.00 93.94 121 GLU A O 1
ATOM 999 N N . ALA A 1 122 ? -13.712 3.861 9.120 1.00 91.81 122 ALA A N 1
ATOM 1000 C CA . ALA A 1 122 ? -13.239 2.920 10.128 1.00 91.81 122 ALA A CA 1
ATOM 1001 C C . ALA A 1 122 ? -11.718 3.025 10.326 1.00 91.81 122 ALA A C 1
ATOM 1003 O O . ALA A 1 122 ? -11.243 3.079 11.460 1.00 91.81 122 ALA A O 1
ATOM 1004 N N . VAL A 1 123 ? -10.954 3.137 9.234 1.00 93.19 123 VAL A N 1
ATOM 1005 C CA . VAL A 1 123 ? -9.491 3.296 9.283 1.00 93.19 123 VAL A CA 1
ATOM 1006 C C . VAL A 1 123 ? -9.093 4.626 9.927 1.00 93.19 123 VAL A C 1
ATOM 1008 O O . VAL A 1 123 ? -8.185 4.661 10.758 1.00 93.19 123 VAL A O 1
ATOM 1011 N N . ARG A 1 124 ? -9.780 5.727 9.598 1.00 94.31 124 ARG A N 1
ATOM 1012 C CA . ARG A 1 124 ? -9.534 7.042 10.217 1.00 94.31 124 ARG A CA 1
ATOM 1013 C C . ARG A 1 124 ? -9.851 7.039 11.708 1.00 94.31 124 ARG A C 1
ATOM 1015 O O . ARG A 1 124 ? -9.051 7.539 12.494 1.00 94.31 124 ARG A O 1
ATOM 1022 N N . SER A 1 125 ? -10.975 6.439 12.098 1.00 94.19 125 SER A N 1
ATOM 1023 C CA . SER A 1 125 ? -11.345 6.281 13.507 1.00 94.19 125 SER A CA 1
ATOM 1024 C C . SER A 1 125 ? -10.293 5.469 14.266 1.00 94.19 125 SER A C 1
ATOM 1026 O O . SER A 1 125 ? -9.807 5.892 15.319 1.00 94.19 125 SER A O 1
ATOM 1028 N N . TRP A 1 126 ? -9.839 4.362 13.669 1.00 93.62 126 TRP A N 1
ATOM 1029 C CA . TRP A 1 126 ? -8.759 3.551 14.219 1.00 93.62 126 TRP A CA 1
ATOM 1030 C C . TRP A 1 126 ? -7.448 4.341 14.371 1.00 93.62 126 TRP A C 1
ATOM 1032 O O . TRP A 1 126 ? -6.806 4.225 15.412 1.00 93.62 126 TRP A O 1
ATOM 1042 N N . LEU A 1 127 ? -7.064 5.188 13.404 1.00 93.31 127 LEU A N 1
ATOM 1043 C CA . LEU A 1 127 ? -5.871 6.046 13.506 1.00 93.31 127 LEU A CA 1
ATOM 1044 C C . LEU A 1 127 ? -5.960 7.025 14.684 1.00 93.31 127 LEU A C 1
ATOM 1046 O O . LEU A 1 127 ? -4.985 7.206 15.419 1.00 93.31 127 LEU A O 1
ATOM 1050 N N . THR A 1 128 ? -7.121 7.657 14.879 1.00 93.19 128 THR A N 1
ATOM 1051 C CA . THR A 1 128 ? -7.359 8.561 16.012 1.00 93.19 128 THR A CA 1
ATOM 1052 C C . THR A 1 128 ? -7.236 7.814 17.337 1.00 93.19 128 THR A C 1
ATOM 1054 O O . THR A 1 128 ? -6.527 8.272 18.238 1.00 93.19 128 THR A O 1
ATOM 1057 N N . GLN A 1 129 ? -7.859 6.638 17.434 1.00 91.94 129 GLN A N 1
ATOM 1058 C CA . GLN A 1 129 ? -7.788 5.791 18.619 1.00 91.94 129 GLN A CA 1
ATOM 1059 C C . GLN A 1 129 ? -6.347 5.339 18.902 1.00 91.94 129 GLN A C 1
ATOM 1061 O O . GLN A 1 129 ? -5.837 5.557 20.000 1.00 91.94 129 GLN A O 1
ATOM 1066 N N . ALA A 1 130 ? -5.654 4.791 17.903 1.00 89.38 130 ALA A N 1
ATOM 1067 C CA . ALA A 1 130 ? -4.283 4.299 18.027 1.00 89.38 130 ALA A CA 1
ATOM 1068 C C . ALA A 1 130 ? -3.304 5.384 18.480 1.00 89.38 130 ALA A C 1
ATOM 1070 O O . ALA A 1 130 ? -2.399 5.115 19.272 1.00 89.38 130 ALA A O 1
ATOM 1071 N N . ARG A 1 131 ? -3.505 6.624 18.021 1.00 88.19 131 ARG A N 1
ATOM 1072 C CA . ARG A 1 131 ? -2.721 7.778 18.468 1.00 88.19 131 ARG A CA 1
ATOM 1073 C C . ARG A 1 131 ? -2.991 8.118 19.929 1.00 88.19 131 ARG A C 1
ATOM 1075 O O . ARG A 1 131 ? -2.042 8.342 20.672 1.00 88.19 131 ARG A O 1
ATOM 1082 N N . SER A 1 132 ? -4.261 8.144 20.335 1.00 89.06 132 SER A N 1
ATOM 1083 C CA . SER A 1 132 ? -4.638 8.431 21.725 1.00 89.06 132 SER A CA 1
ATOM 1084 C C . SER A 1 132 ? -4.108 7.384 22.711 1.00 89.06 132 SER A C 1
ATOM 1086 O O . SER A 1 132 ? -3.747 7.720 23.833 1.00 89.06 132 SER A O 1
ATOM 1088 N N . GLU A 1 133 ? -3.989 6.135 22.259 1.00 88.06 133 GLU A N 1
ATOM 1089 C CA . GLU A 1 133 ? -3.482 4.998 23.031 1.00 88.06 133 GLU A CA 1
ATOM 1090 C C . GLU A 1 133 ? -1.949 4.856 22.961 1.00 88.06 133 GLU A C 1
ATOM 1092 O O . GLU A 1 133 ? -1.394 3.937 23.557 1.00 88.06 133 GLU A O 1
ATOM 1097 N N . GLY A 1 134 ? -1.248 5.721 22.215 1.00 84.19 134 GLY A N 1
ATOM 1098 C CA . GLY A 1 134 ? 0.209 5.650 22.052 1.00 84.19 134 GLY A CA 1
ATOM 1099 C C . GLY A 1 134 ? 0.707 4.444 21.244 1.00 84.19 134 GLY A C 1
ATOM 1100 O O . GLY A 1 134 ? 1.904 4.185 21.206 1.00 84.19 134 GLY A O 1
ATOM 1101 N N . ARG A 1 135 ? -0.170 3.711 20.552 1.00 83.50 135 ARG A N 1
ATOM 1102 C CA . ARG A 1 135 ? 0.205 2.512 19.773 1.00 83.50 135 ARG A CA 1
ATOM 1103 C C . ARG A 1 135 ? 0.950 2.816 18.483 1.00 83.50 135 ARG A C 1
ATOM 1105 O O . ARG A 1 135 ? 1.678 1.974 17.972 1.00 83.50 135 ARG A O 1
ATOM 1112 N N . LEU A 1 136 ? 0.779 4.031 17.969 1.00 79.25 136 LEU A N 1
ATOM 1113 C CA . LEU A 1 136 ? 1.540 4.532 16.823 1.00 79.25 136 LEU A CA 1
ATOM 1114 C C . LEU A 1 136 ? 2.923 5.067 17.232 1.00 79.25 136 LEU A C 1
ATOM 1116 O O . LEU A 1 136 ? 3.656 5.560 16.377 1.00 79.25 136 LEU A O 1
ATOM 1120 N N . GLN A 1 137 ? 3.260 5.025 18.528 1.00 65.69 137 GLN A N 1
ATOM 1121 C CA . GLN A 1 137 ? 4.549 5.473 19.032 1.00 65.69 137 GLN A CA 1
ATOM 1122 C C . GLN A 1 137 ? 5.615 4.434 18.677 1.00 65.69 137 GLN A C 1
ATOM 1124 O O . GLN A 1 137 ? 5.479 3.240 18.937 1.00 65.69 137 GLN A O 1
ATOM 1129 N N . GLU A 1 138 ? 6.657 4.900 18.005 1.00 59.12 138 GLU A N 1
ATOM 1130 C CA . GLU A 1 138 ? 7.683 4.042 17.431 1.00 59.12 138 GLU A CA 1
ATOM 1131 C C . GLU A 1 138 ? 8.609 3.500 18.524 1.00 59.12 138 GLU A C 1
ATOM 1133 O O . GLU A 1 138 ? 8.947 4.213 19.473 1.00 59.12 138 GLU A O 1
ATOM 1138 N N . CYS A 1 139 ? 9.076 2.255 18.377 1.00 46.38 139 CYS A N 1
ATOM 1139 C CA . CYS A 1 139 ? 10.294 1.852 19.072 1.00 46.38 139 CYS A CA 1
ATOM 1140 C C . CYS A 1 139 ? 11.423 2.777 18.588 1.00 46.38 139 CYS A C 1
ATOM 1142 O O . CYS A 1 139 ? 11.535 2.968 17.373 1.00 46.38 139 CYS A O 1
ATOM 1144 N N . PRO A 1 140 ? 12.237 3.364 19.485 1.00 39.22 140 PRO A N 1
ATOM 1145 C CA . PRO A 1 140 ? 13.377 4.158 19.059 1.00 39.22 140 PRO A CA 1
ATOM 1146 C C . PRO A 1 140 ? 14.253 3.310 18.140 1.00 39.22 140 PRO A C 1
ATOM 1148 O O . PRO A 1 140 ? 14.474 2.125 18.405 1.00 39.22 140 PRO A O 1
ATOM 1151 N N . ASP A 1 141 ? 14.701 3.929 17.051 1.00 43.09 141 ASP A N 1
ATOM 1152 C CA . ASP A 1 141 ? 15.693 3.372 16.145 1.00 43.09 141 ASP A CA 1
ATOM 1153 C C . ASP A 1 141 ? 16.905 2.998 17.006 1.00 43.09 141 ASP A C 1
ATOM 1155 O O . ASP A 1 141 ? 17.628 3.871 17.495 1.00 43.09 141 ASP A O 1
ATOM 1159 N N . VAL A 1 142 ? 17.082 1.704 17.290 1.00 42.59 142 VAL A N 1
ATOM 1160 C CA . VAL A 1 142 ? 18.348 1.204 17.819 1.00 42.59 142 VAL A CA 1
ATOM 1161 C C . VAL A 1 142 ? 19.293 1.268 16.632 1.00 42.59 142 VAL A C 1
ATOM 1163 O O . VAL A 1 142 ? 19.532 0.276 15.946 1.00 42.59 142 VAL A O 1
ATOM 1166 N N . GLY A 1 143 ? 19.776 2.482 16.363 1.00 43.06 143 GLY A N 1
ATOM 1167 C CA . GLY A 1 143 ? 20.968 2.706 15.579 1.00 43.06 143 GLY A CA 1
ATOM 1168 C C . GLY A 1 143 ? 22.074 1.945 16.281 1.00 43.06 143 GLY A C 1
ATOM 1169 O O . GLY A 1 143 ? 22.620 2.415 17.274 1.00 43.06 143 GLY A O 1
ATOM 1170 N N . ASN A 1 144 ? 22.335 0.731 15.810 1.00 35.28 144 ASN A N 1
ATOM 1171 C CA . ASN A 1 144 ? 23.497 -0.006 16.237 1.00 35.28 144 ASN A CA 1
ATOM 1172 C C . ASN A 1 144 ? 24.643 0.448 15.341 1.00 35.28 144 ASN A C 1
ATOM 1174 O O . ASN A 1 144 ? 24.688 0.144 14.149 1.00 35.28 144 ASN A O 1
ATOM 1178 N N . GLU A 1 145 ? 25.496 1.254 15.961 1.00 37.91 145 GLU A N 1
ATOM 1179 C CA . GLU A 1 145 ? 26.901 1.444 15.643 1.00 37.91 145 GLU A CA 1
ATOM 1180 C C . GLU A 1 145 ? 27.519 0.173 15.041 1.00 37.91 145 GLU A C 1
ATOM 1182 O O . GLU A 1 145 ? 27.499 -0.866 15.701 1.00 37.91 145 GLU A O 1
ATOM 1187 N N . VAL A 1 146 ? 28.084 0.281 13.829 1.00 35.47 146 VAL A N 1
ATOM 1188 C CA . VAL A 1 146 ? 29.449 -0.163 13.471 1.00 35.47 146 VAL A CA 1
ATOM 1189 C C . VAL A 1 146 ? 29.968 0.721 12.338 1.00 35.47 146 VAL A C 1
ATOM 1191 O O . VAL A 1 146 ? 29.245 0.855 11.324 1.00 35.47 146 VAL A O 1
#

pLDDT: mean 80.06, std 15.14, range [31.41, 94.31]